Protein AF-A0AA38VN85-F1 (afdb_monomer_lite)

pLDDT: mean 80.97, std 15.1, range [47.5, 98.38]

Sequence (98 aa):
MTPGALLRPTRSLRPLLQSSSIPRRRWASSVGPSLTGEFYKTFTRPVAKCLLLAMFTYQLAYYAWVKLETDEIRHEKDAEIASLEEQVKALQSKAAKP

Secondary structure (DSSP, 8-state):
-----------------------------S----HHHHHIIIIIHHHHHHHHHHHHHHHHHHHHHHHHHHHHHHHHHHHHHHHHHHHHHHHHHHHT--

Structure (mmCIF, N/CA/C/O backbone):
data_AF-A0AA38VN85-F1
#
_entry.id   AF-A0AA38VN85-F1
#
loop_
_atom_site.group_PDB
_atom_site.id
_atom_site.type_symbol
_atom_site.label_atom_id
_atom_site.label_alt_id
_atom_site.label_comp_id
_atom_site.label_asym_id
_atom_site.label_entity_id
_atom_site.label_seq_id
_atom_site.pdbx_PDB_ins_code
_atom_site.Cartn_x
_atom_site.Cartn_y
_atom_site.Cartn_z
_atom_site.occupancy
_atom_site.B_iso_or_equiv
_atom_site.auth_seq_id
_atom_site.auth_comp_id
_atom_site.auth_asym_id
_atom_site.auth_atom_id
_atom_site.pdbx_PDB_model_num
ATOM 1 N N . MET A 1 1 ? 18.695 -58.649 -59.856 1.00 47.50 1 MET A N 1
ATOM 2 C CA . MET A 1 1 ? 18.328 -59.413 -58.644 1.00 47.50 1 MET A CA 1
ATOM 3 C C . MET A 1 1 ? 19.115 -58.866 -57.463 1.00 47.50 1 MET A C 1
ATOM 5 O O . MET A 1 1 ? 20.302 -59.135 -57.413 1.00 47.50 1 MET A O 1
ATOM 9 N N . THR A 1 2 ? 18.471 -58.066 -56.604 1.00 59.84 2 THR A N 1
ATOM 10 C CA . THR A 1 2 ? 18.457 -58.078 -55.117 1.00 59.84 2 THR A CA 1
ATOM 11 C C . THR A 1 2 ? 17.663 -56.845 -54.635 1.00 59.84 2 THR A C 1
ATOM 13 O O . THR A 1 2 ? 17.538 -55.883 -55.393 1.00 59.84 2 THR A O 1
ATOM 16 N N . PRO A 1 3 ? 16.981 -56.925 -53.477 1.00 58.03 3 PRO A N 1
ATOM 17 C CA . PRO A 1 3 ? 15.603 -56.452 -53.351 1.00 58.03 3 PRO A CA 1
ATOM 18 C C . PRO A 1 3 ? 15.431 -55.173 -52.516 1.00 58.03 3 PRO A C 1
ATOM 20 O O . PRO A 1 3 ? 16.372 -54.631 -51.946 1.00 58.03 3 PRO A O 1
ATOM 23 N N . GLY A 1 4 ? 14.182 -54.704 -52.488 1.00 58.84 4 GLY A N 1
ATOM 24 C CA . GLY A 1 4 ? 13.746 -53.424 -51.948 1.00 58.84 4 GLY A CA 1
ATOM 25 C C . GLY A 1 4 ? 14.031 -53.163 -50.469 1.00 58.84 4 GLY A C 1
ATOM 26 O O . GLY A 1 4 ? 13.994 -54.053 -49.623 1.00 58.84 4 GLY A O 1
ATOM 27 N N . ALA A 1 5 ? 14.195 -51.874 -50.176 1.00 61.50 5 ALA A N 1
ATOM 28 C CA . ALA A 1 5 ? 14.069 -51.306 -48.845 1.00 61.50 5 ALA A CA 1
ATOM 29 C C . ALA A 1 5 ? 12.802 -50.439 -48.807 1.00 61.50 5 ALA A C 1
ATOM 31 O O . ALA A 1 5 ? 12.691 -49.402 -49.459 1.00 61.50 5 ALA A O 1
ATOM 32 N N . LEU A 1 6 ? 11.823 -50.940 -48.066 1.00 64.06 6 LEU A N 1
ATO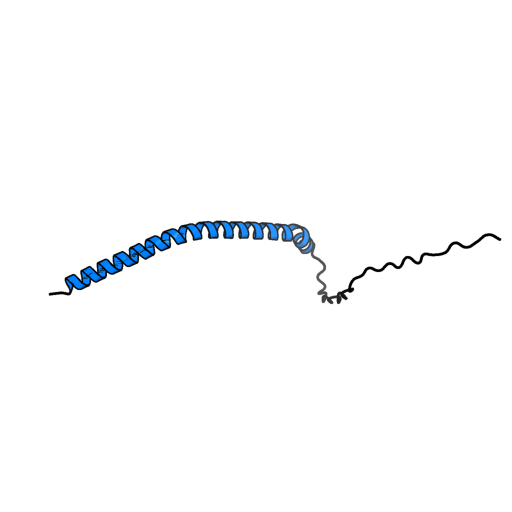M 33 C CA . LEU A 1 6 ? 10.549 -50.316 -47.756 1.00 64.06 6 LEU A CA 1
ATOM 34 C C . LEU A 1 6 ? 10.704 -49.303 -46.603 1.00 64.06 6 LEU A C 1
ATOM 36 O O . LEU A 1 6 ? 11.388 -49.578 -45.624 1.00 64.06 6 LEU A O 1
ATOM 40 N N . LEU A 1 7 ? 9.922 -48.218 -46.697 1.00 61.81 7 LEU A N 1
ATOM 41 C CA . LEU A 1 7 ? 9.315 -47.440 -45.601 1.00 61.81 7 LEU A CA 1
ATOM 42 C C . LEU A 1 7 ? 10.200 -46.478 -44.784 1.00 61.81 7 LEU A C 1
ATOM 44 O O . LEU A 1 7 ? 10.992 -46.885 -43.942 1.00 61.81 7 LEU A O 1
ATOM 48 N N . ARG A 1 8 ? 9.853 -45.182 -44.859 1.00 60.47 8 ARG A N 1
ATOM 49 C CA . ARG A 1 8 ? 9.161 -44.460 -43.763 1.00 60.47 8 ARG A CA 1
ATOM 50 C C . ARG A 1 8 ? 8.869 -43.001 -44.158 1.00 60.47 8 ARG A C 1
ATOM 52 O O . ARG A 1 8 ? 9.793 -42.194 -44.174 1.00 60.47 8 ARG A O 1
ATOM 59 N N . PRO A 1 9 ? 7.608 -42.601 -44.400 1.00 56.41 9 PRO A N 1
ATOM 60 C CA . PRO A 1 9 ? 7.248 -41.195 -44.309 1.00 56.41 9 PRO A CA 1
ATOM 61 C C . PRO A 1 9 ? 7.160 -40.826 -42.823 1.00 56.41 9 PRO A C 1
ATOM 63 O O . PRO A 1 9 ? 6.299 -41.311 -42.085 1.00 56.41 9 PRO A O 1
ATOM 66 N N . THR A 1 10 ? 8.074 -39.983 -42.359 1.00 61.88 10 THR A N 1
ATOM 67 C CA . THR A 1 10 ? 7.995 -39.339 -41.048 1.00 61.88 10 THR A CA 1
ATOM 68 C C . THR A 1 10 ? 6.846 -38.335 -41.067 1.00 61.88 10 THR A C 1
ATOM 70 O O . THR A 1 10 ? 6.981 -37.186 -41.472 1.00 61.88 10 THR A O 1
ATOM 73 N N . ARG A 1 11 ? 5.666 -38.788 -40.641 1.00 59.88 11 ARG A N 1
ATOM 74 C CA . ARG A 1 11 ? 4.508 -37.927 -40.399 1.00 59.88 11 ARG A CA 1
ATOM 75 C C . ARG A 1 11 ? 4.766 -37.123 -39.122 1.00 59.88 11 ARG A C 1
ATOM 77 O O . ARG A 1 11 ? 4.484 -37.594 -38.022 1.00 59.88 11 ARG A O 1
ATOM 84 N N . SER A 1 12 ? 5.327 -35.925 -39.261 1.00 67.12 12 SER A N 1
ATOM 85 C CA . SER A 1 12 ? 5.386 -34.948 -38.175 1.00 67.12 12 SER A CA 1
ATOM 86 C C . SER A 1 12 ? 3.975 -34.413 -37.917 1.00 67.12 12 SER A C 1
ATOM 88 O O . SER A 1 12 ? 3.426 -33.609 -38.663 1.00 67.12 12 SER A O 1
ATOM 90 N N . LEU A 1 13 ? 3.349 -34.896 -36.851 1.00 69.81 13 LEU A N 1
ATOM 91 C CA . LEU A 1 13 ? 2.164 -34.275 -36.274 1.00 69.81 13 LEU A CA 1
ATOM 92 C C . LEU A 1 13 ? 2.582 -33.639 -34.960 1.00 69.81 13 LEU A C 1
ATOM 94 O O . LEU A 1 13 ? 2.890 -34.385 -34.030 1.00 69.81 13 LEU A O 1
ATOM 98 N N . ARG A 1 14 ? 2.566 -32.299 -34.888 1.00 63.69 14 ARG A N 1
ATOM 99 C CA . ARG A 1 14 ? 2.239 -31.507 -33.684 1.00 63.69 14 ARG A CA 1
ATOM 100 C C . ARG A 1 14 ? 2.286 -29.990 -33.960 1.00 63.69 14 ARG A C 1
ATOM 102 O O . ARG A 1 14 ? 2.834 -29.591 -34.979 1.00 63.69 14 ARG A O 1
ATOM 109 N N . PRO A 1 15 ? 1.596 -29.174 -33.141 1.00 66.38 15 PRO A N 1
ATOM 110 C CA . PRO A 1 15 ? 0.335 -28.559 -33.555 1.00 66.38 15 PRO A CA 1
ATOM 111 C C . PRO A 1 15 ? 0.342 -27.045 -33.263 1.00 66.38 15 PRO A C 1
ATOM 113 O O . PRO A 1 15 ? 1.397 -26.474 -33.023 1.00 66.38 15 PRO A O 1
ATOM 116 N N . LEU A 1 16 ? -0.859 -26.462 -33.188 1.00 61.47 16 LEU A N 1
ATOM 117 C CA . LEU A 1 16 ? -1.264 -25.254 -32.452 1.00 61.47 16 LEU A CA 1
ATOM 118 C C . LEU A 1 16 ? -1.799 -24.156 -33.364 1.00 61.47 16 LEU A C 1
ATOM 120 O O . LEU A 1 16 ? -1.086 -23.560 -34.163 1.00 61.47 16 LEU A O 1
ATOM 124 N N . LEU A 1 17 ? -3.098 -23.922 -33.167 1.00 62.59 17 LEU A N 1
ATOM 125 C CA . LEU A 1 17 ? -3.836 -22.692 -33.414 1.00 62.59 17 LEU A CA 1
ATOM 126 C C . LEU A 1 17 ? -2.899 -21.486 -33.486 1.00 62.59 17 LEU A C 1
ATOM 128 O O . LEU A 1 17 ? -2.497 -20.917 -32.470 1.00 62.59 17 LEU A O 1
ATOM 132 N N . GLN A 1 18 ? -2.568 -21.104 -34.713 1.00 60.06 18 GLN A N 1
ATOM 133 C CA . GLN A 1 18 ? -1.899 -19.856 -35.001 1.00 60.06 18 GLN A CA 1
ATOM 134 C C . GLN A 1 18 ? -2.937 -18.762 -34.771 1.00 60.06 18 GLN A C 1
ATOM 136 O O . GLN A 1 18 ? -3.696 -18.399 -35.666 1.00 60.06 18 GLN A O 1
ATOM 141 N N . SER A 1 19 ? -3.037 -18.309 -33.519 1.00 62.53 19 SER A N 1
ATOM 142 C CA . SER A 1 19 ? -3.787 -17.110 -33.171 1.00 62.53 19 SER A CA 1
ATOM 143 C C . SER A 1 19 ? -3.240 -15.993 -34.045 1.00 62.53 19 SER A C 1
ATOM 145 O O . SER A 1 19 ? -2.089 -15.577 -33.896 1.00 62.53 19 SER A O 1
ATOM 147 N N . SER A 1 20 ? -4.034 -15.580 -35.030 1.00 63.97 20 SER A N 1
ATOM 148 C CA . SER A 1 20 ? -3.703 -14.472 -35.904 1.00 63.97 20 SER A CA 1
ATOM 149 C C . SER A 1 20 ? -3.575 -13.236 -35.025 1.00 63.97 20 SER A C 1
ATOM 151 O O . SER A 1 20 ? -4.575 -12.643 -34.614 1.00 63.97 20 SER A O 1
ATOM 153 N N . SER A 1 21 ? -2.346 -12.851 -34.697 1.00 66.25 21 SER A N 1
ATOM 154 C CA . SER A 1 21 ? -2.074 -11.567 -34.077 1.00 66.25 21 SER A CA 1
ATOM 155 C C . SER A 1 21 ? -2.471 -10.494 -35.083 1.00 66.25 21 SER A C 1
ATOM 157 O O . SER A 1 21 ? -1.707 -10.181 -35.996 1.00 66.25 21 SER A O 1
ATOM 159 N N . ILE A 1 22 ? -3.687 -9.964 -34.951 1.00 69.12 22 ILE A N 1
ATOM 160 C CA . ILE A 1 22 ? -4.137 -8.797 -35.706 1.00 69.12 22 ILE A CA 1
ATOM 161 C C . ILE A 1 22 ? -3.117 -7.689 -35.417 1.00 69.12 22 ILE A C 1
ATOM 163 O O . ILE A 1 22 ? -2.961 -7.306 -34.250 1.00 69.12 22 ILE A O 1
ATOM 167 N N . PRO A 1 23 ? -2.391 -7.169 -36.422 1.00 63.00 23 PRO A N 1
ATOM 168 C CA . PRO A 1 23 ? -1.453 -6.090 -36.184 1.00 63.00 23 PRO A CA 1
ATOM 169 C C . PRO A 1 23 ? -2.259 -4.855 -35.778 1.00 63.00 23 PRO A C 1
ATOM 171 O O . PRO A 1 23 ? -2.961 -4.245 -36.585 1.00 63.00 23 PRO A O 1
ATOM 174 N N . ARG A 1 24 ? -2.183 -4.489 -34.494 1.00 67.56 24 ARG A N 1
ATOM 175 C CA . ARG A 1 24 ? -2.706 -3.217 -33.988 1.00 67.56 24 ARG A CA 1
ATOM 176 C C . ARG A 1 24 ? -1.982 -2.095 -34.730 1.00 67.56 24 ARG A C 1
ATOM 178 O O . ARG A 1 24 ? -0.841 -1.773 -34.403 1.00 67.56 24 AR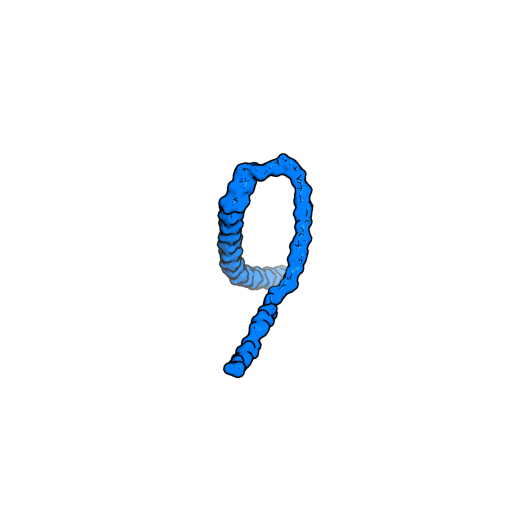G A O 1
ATOM 185 N N . ARG A 1 25 ? -2.650 -1.492 -35.717 1.00 60.84 25 ARG A N 1
ATOM 186 C CA . ARG A 1 25 ? -2.232 -0.226 -36.327 1.00 60.84 25 ARG A CA 1
ATOM 187 C C . ARG A 1 25 ? -2.138 0.813 -35.213 1.00 60.84 25 ARG A C 1
ATOM 189 O O . ARG A 1 25 ? -3.145 1.257 -34.668 1.00 60.84 25 ARG A O 1
ATOM 196 N N . ARG A 1 26 ? -0.910 1.144 -34.824 1.00 64.88 26 ARG A N 1
ATOM 197 C CA . ARG A 1 26 ? -0.619 2.218 -33.883 1.00 64.88 26 ARG A CA 1
ATOM 198 C C . ARG A 1 26 ? -0.461 3.471 -34.736 1.00 64.88 26 ARG A C 1
ATOM 200 O O . ARG A 1 26 ? 0.490 3.561 -35.503 1.00 64.88 26 ARG A O 1
ATOM 207 N N . TRP A 1 27 ? -1.439 4.369 -34.673 1.00 61.12 27 TRP A N 1
ATOM 208 C CA . TRP A 1 27 ? -1.360 5.680 -35.311 1.00 61.12 27 TRP A CA 1
ATOM 209 C C . TRP A 1 27 ? -0.085 6.368 -34.820 1.00 61.12 27 TRP A C 1
ATOM 211 O O . TRP A 1 27 ? 0.058 6.635 -33.627 1.00 61.12 27 TRP A O 1
ATOM 221 N N . ALA A 1 28 ? 0.879 6.545 -35.719 1.00 59.09 28 ALA A N 1
ATOM 222 C CA . ALA A 1 28 ? 2.141 7.191 -35.415 1.00 59.09 28 ALA A CA 1
ATOM 223 C C . ALA A 1 28 ? 1.924 8.705 -35.477 1.00 59.09 28 ALA A C 1
ATOM 225 O O . ALA A 1 28 ? 1.946 9.296 -36.553 1.00 59.09 28 ALA A O 1
ATOM 226 N N . SER A 1 29 ? 1.705 9.341 -34.327 1.00 63.06 29 SER A N 1
ATOM 227 C CA . SER A 1 29 ? 2.139 10.726 -34.177 1.00 63.06 29 SER A CA 1
ATOM 228 C C . SER A 1 29 ? 3.666 10.712 -34.264 1.00 63.06 29 SER A C 1
ATOM 230 O O . SER A 1 29 ? 4.322 9.899 -33.614 1.00 63.06 29 SER A O 1
ATOM 232 N N . SER A 1 30 ? 4.235 11.549 -35.124 1.00 59.41 30 SER A N 1
ATOM 233 C CA . SER A 1 30 ? 5.645 11.565 -35.538 1.00 59.41 30 SER A CA 1
ATOM 234 C C . SER A 1 30 ? 6.634 12.015 -34.450 1.00 59.41 30 SER A C 1
ATOM 236 O O . SER A 1 30 ? 7.644 12.650 -34.742 1.00 59.41 30 SER A O 1
ATOM 238 N N . VAL A 1 31 ? 6.369 11.695 -33.185 1.00 63.28 31 VAL A N 1
ATOM 239 C CA . VAL A 1 31 ? 7.327 11.853 -32.096 1.00 63.28 31 VAL A CA 1
ATOM 240 C C . VAL A 1 31 ? 8.141 10.564 -32.052 1.00 63.28 31 VAL A C 1
ATOM 242 O O . VAL A 1 31 ? 7.684 9.542 -31.539 1.00 63.28 31 VAL A O 1
ATOM 245 N N . GLY A 1 32 ? 9.326 10.592 -32.666 1.00 71.81 32 GLY A N 1
ATOM 246 C CA . GLY A 1 32 ? 10.286 9.492 -32.573 1.00 71.81 32 GLY A CA 1
ATOM 247 C C . GLY A 1 32 ? 10.563 9.120 -31.108 1.00 71.81 32 GLY A C 1
ATOM 248 O O . GLY A 1 32 ? 10.345 9.945 -30.215 1.00 71.81 32 GLY A O 1
ATOM 249 N N . PRO A 1 33 ? 11.004 7.882 -30.823 1.00 68.12 33 PRO A N 1
ATOM 250 C CA . PRO A 1 33 ? 11.289 7.459 -29.457 1.00 68.12 33 PRO A CA 1
ATOM 251 C C . PRO A 1 33 ? 12.278 8.435 -28.811 1.00 68.12 33 PRO A C 1
ATOM 253 O O . PRO A 1 33 ? 13.412 8.576 -29.262 1.00 68.12 33 PRO A O 1
ATOM 256 N N . SER A 1 34 ? 11.841 9.145 -27.767 1.00 80.00 34 SER A N 1
ATOM 257 C CA . SER A 1 34 ? 12.746 9.989 -26.994 1.00 80.00 34 SER A CA 1
ATOM 258 C C . SER A 1 34 ? 13.719 9.094 -26.227 1.00 80.00 34 SER A C 1
ATOM 260 O O . SER A 1 34 ? 13.312 8.086 -25.642 1.00 80.00 34 SER A O 1
ATOM 262 N N . LEU A 1 35 ? 15.002 9.468 -26.193 1.00 76.69 35 LEU A N 1
ATOM 263 C CA . LEU A 1 35 ? 16.041 8.745 -25.445 1.00 76.69 35 LEU A CA 1
ATOM 264 C C . LEU A 1 35 ? 15.634 8.518 -23.976 1.00 76.69 35 LEU A C 1
ATOM 266 O O . LEU A 1 35 ? 15.840 7.445 -23.411 1.00 76.69 35 LEU A O 1
ATOM 270 N N . THR A 1 36 ? 14.970 9.509 -23.377 1.00 82.75 36 THR A N 1
ATOM 271 C CA . THR A 1 36 ? 14.416 9.437 -22.019 1.00 82.75 36 THR A CA 1
ATOM 272 C C . THR A 1 36 ? 13.256 8.444 -21.899 1.00 82.75 36 THR A C 1
ATOM 274 O O . THR A 1 36 ? 13.142 7.744 -20.893 1.00 82.75 36 THR A O 1
ATOM 277 N N . GLY A 1 37 ? 12.409 8.334 -22.925 1.00 84.62 37 GLY A N 1
ATOM 278 C CA . GLY A 1 37 ? 11.298 7.386 -22.969 1.00 84.62 37 GLY A CA 1
ATOM 279 C C . GLY A 1 37 ? 11.751 5.932 -23.119 1.00 84.62 37 GLY A C 1
ATOM 280 O O . GLY A 1 37 ? 11.141 5.045 -22.522 1.00 84.62 37 GLY A O 1
ATOM 281 N N . GLU A 1 38 ? 12.816 5.680 -23.882 1.00 85.44 38 GLU A N 1
ATOM 282 C CA . GLU A 1 38 ? 13.476 4.368 -23.983 1.00 85.44 38 GLU A CA 1
ATOM 283 C C . GLU A 1 38 ? 14.119 3.974 -22.645 1.00 85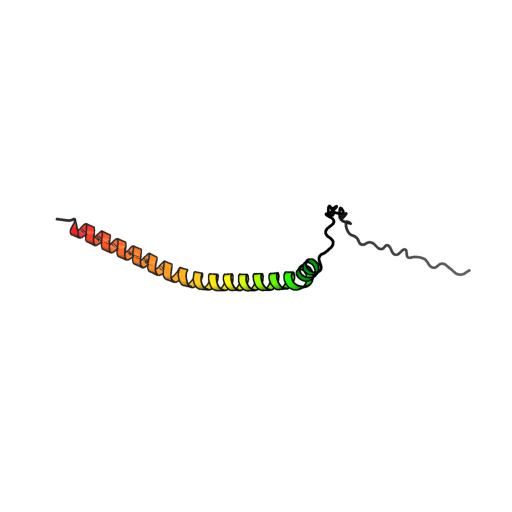.44 38 GLU A C 1
ATOM 285 O O . GLU A 1 38 ? 13.815 2.912 -22.102 1.00 85.44 38 GLU A O 1
ATOM 290 N N . PHE A 1 39 ? 14.919 4.865 -22.046 1.00 86.88 39 PHE A N 1
ATOM 291 C CA . PHE A 1 39 ? 15.580 4.611 -20.761 1.00 86.88 39 PHE A CA 1
ATOM 292 C C . PHE A 1 39 ? 14.581 4.308 -19.633 1.00 86.88 39 PHE A C 1
ATOM 294 O O . PHE A 1 39 ? 14.750 3.336 -18.890 1.00 86.88 39 PHE A O 1
ATOM 301 N N . TYR A 1 40 ? 13.493 5.083 -19.542 1.00 90.19 40 TYR A N 1
ATOM 302 C CA . TYR A 1 40 ? 12.439 4.850 -18.554 1.00 90.19 40 TYR A CA 1
ATOM 303 C C . TYR A 1 40 ? 11.792 3.471 -18.716 1.00 90.19 40 TYR A C 1
ATOM 305 O O . TYR A 1 40 ? 11.529 2.789 -17.726 1.00 90.19 40 TYR A O 1
ATOM 313 N N . LYS A 1 41 ? 11.533 3.033 -19.954 1.00 87.06 41 LYS A N 1
ATOM 314 C CA . LYS A 1 41 ? 10.925 1.720 -20.213 1.00 87.06 41 LYS A CA 1
ATOM 315 C C . LYS A 1 41 ? 11.854 0.576 -19.823 1.00 87.06 41 LYS A C 1
ATOM 317 O O . LYS A 1 41 ? 11.363 -0.408 -19.272 1.00 87.06 41 LYS A O 1
ATOM 322 N N . THR A 1 42 ? 13.146 0.714 -20.100 1.00 89.56 42 THR A N 1
ATOM 323 C CA . THR A 1 42 ? 14.125 -0.364 -19.928 1.00 89.56 42 THR A CA 1
ATOM 324 C C . THR A 1 42 ? 14.600 -0.492 -18.484 1.00 89.56 42 THR A C 1
ATOM 326 O O . THR A 1 42 ? 14.626 -1.600 -17.957 1.00 89.56 42 THR A O 1
ATOM 329 N N . PHE A 1 43 ? 14.922 0.617 -17.815 1.00 88.62 43 PHE A N 1
ATOM 330 C CA . PHE A 1 43 ? 15.580 0.575 -16.503 1.00 88.62 43 PHE A CA 1
ATOM 331 C C . PHE A 1 43 ? 14.670 1.033 -15.369 1.00 88.62 43 PHE A C 1
ATOM 333 O O . PHE A 1 43 ? 14.555 0.365 -14.343 1.00 88.62 43 PHE A O 1
ATOM 340 N N . THR A 1 44 ? 13.971 2.152 -15.547 1.00 93.19 44 THR A N 1
ATOM 341 C CA . THR A 1 44 ? 13.205 2.754 -14.449 1.00 93.19 44 THR A CA 1
ATOM 342 C C . THR A 1 44 ? 11.897 2.016 -14.183 1.00 93.19 44 THR A C 1
ATOM 344 O O . THR A 1 44 ? 11.528 1.800 -13.033 1.00 93.19 44 THR A O 1
ATOM 347 N N . ARG A 1 45 ? 11.182 1.595 -15.230 1.00 91.06 45 ARG A N 1
ATOM 348 C CA . ARG A 1 45 ? 9.863 0.967 -15.106 1.00 91.06 45 ARG A CA 1
ATOM 349 C C . ARG A 1 45 ? 9.905 -0.384 -14.377 1.00 91.06 45 ARG A C 1
ATOM 351 O O . ARG A 1 45 ? 9.024 -0.593 -13.543 1.00 91.06 45 ARG A O 1
ATOM 358 N N . PRO A 1 46 ? 10.861 -1.299 -14.631 1.00 94.88 46 PRO A N 1
ATOM 359 C CA . PRO A 1 46 ? 10.985 -2.526 -13.842 1.00 94.88 46 PRO A CA 1
ATOM 360 C C . PRO A 1 46 ? 11.330 -2.248 -12.376 1.00 94.88 46 PRO A C 1
ATOM 362 O O . PRO A 1 46 ? 10.671 -2.784 -11.491 1.00 94.88 46 PRO A O 1
ATOM 365 N N . VAL A 1 47 ? 12.286 -1.351 -12.113 1.00 95.94 47 VAL A N 1
ATOM 366 C CA . VAL A 1 47 ? 12.695 -0.989 -10.745 1.00 95.94 47 VAL A CA 1
ATOM 367 C C . VAL A 1 47 ? 11.535 -0.371 -9.969 1.00 95.94 47 VAL A C 1
ATOM 369 O O . VAL A 1 47 ? 11.247 -0.797 -8.854 1.00 95.94 47 VAL A O 1
ATOM 372 N N . ALA A 1 48 ? 10.815 0.574 -10.575 1.00 96.12 48 ALA A N 1
ATOM 373 C CA . ALA A 1 48 ? 9.653 1.201 -9.958 1.00 96.12 48 ALA A CA 1
ATOM 374 C C . ALA A 1 48 ? 8.561 0.174 -9.630 1.00 96.12 48 ALA A C 1
ATOM 376 O O . ALA A 1 48 ? 7.978 0.230 -8.553 1.00 96.12 48 ALA A O 1
ATOM 377 N N . LYS A 1 49 ? 8.309 -0.799 -10.518 1.00 95.81 49 LYS A N 1
ATOM 378 C CA . LYS A 1 49 ? 7.360 -1.887 -10.240 1.00 95.81 49 LYS A CA 1
ATOM 379 C C . LYS A 1 49 ? 7.783 -2.714 -9.030 1.00 95.81 49 LYS A C 1
ATOM 381 O O . LYS A 1 49 ? 6.944 -2.977 -8.178 1.00 95.81 49 LYS A O 1
ATOM 386 N N . CYS A 1 50 ? 9.054 -3.106 -8.953 1.00 97.62 50 CYS A N 1
ATOM 387 C CA . CYS A 1 50 ? 9.561 -3.890 -7.830 1.00 97.62 50 CYS A CA 1
ATOM 388 C C . CYS A 1 50 ? 9.496 -3.101 -6.521 1.00 97.62 50 CYS A C 1
ATOM 390 O O . CYS A 1 50 ? 9.018 -3.634 -5.529 1.00 97.62 50 CYS A O 1
ATOM 392 N N . LEU A 1 51 ? 9.913 -1.832 -6.527 1.00 97.62 51 LEU A N 1
ATOM 393 C CA . LEU A 1 51 ? 9.881 -0.975 -5.342 1.00 97.62 51 LEU A CA 1
ATOM 394 C C . LEU A 1 51 ? 8.448 -0.773 -4.845 1.00 97.62 51 LEU A C 1
ATOM 396 O O . LEU A 1 51 ? 8.180 -0.972 -3.665 1.00 97.62 51 LEU A O 1
ATOM 400 N N . LEU A 1 52 ? 7.515 -0.429 -5.738 1.00 97.94 52 LEU A N 1
ATOM 401 C CA . LEU A 1 52 ? 6.114 -0.222 -5.370 1.00 97.94 52 LEU A CA 1
ATOM 402 C C . LEU A 1 52 ? 5.457 -1.509 -4.877 1.00 97.94 52 LEU A C 1
ATOM 404 O O . LEU A 1 52 ? 4.734 -1.473 -3.886 1.00 97.94 52 LEU A O 1
ATOM 408 N N . LEU A 1 53 ? 5.722 -2.642 -5.534 1.00 98.00 53 LEU A N 1
ATOM 409 C CA . LEU A 1 53 ? 5.193 -3.929 -5.098 1.00 98.00 53 LEU A CA 1
ATOM 410 C C . LEU A 1 53 ? 5.773 -4.327 -3.738 1.00 98.00 53 LEU A C 1
ATOM 412 O O . LEU A 1 53 ? 5.010 -4.712 -2.863 1.00 98.00 53 LEU A O 1
ATOM 416 N N . ALA A 1 54 ? 7.084 -4.175 -3.537 1.00 97.75 54 ALA A N 1
ATOM 417 C CA . ALA A 1 54 ? 7.743 -4.464 -2.266 1.00 97.75 54 ALA A CA 1
ATOM 418 C C . ALA A 1 54 ? 7.175 -3.598 -1.133 1.00 97.75 54 ALA A C 1
ATOM 420 O O . ALA A 1 54 ? 6.763 -4.122 -0.097 1.00 97.75 54 ALA A O 1
ATOM 421 N N . MET A 1 55 ? 7.073 -2.285 -1.363 1.00 98.19 55 MET A N 1
ATOM 422 C CA . MET A 1 55 ? 6.461 -1.347 -0.424 1.00 98.19 55 MET A CA 1
ATOM 423 C C . MET A 1 55 ? 5.028 -1.779 -0.104 1.00 98.19 55 MET A C 1
ATOM 425 O O . MET A 1 55 ? 4.685 -1.929 1.061 1.00 98.19 55 MET A O 1
ATOM 429 N N . PHE A 1 56 ? 4.209 -2.054 -1.121 1.00 98.06 56 PHE A N 1
ATOM 430 C CA . PHE A 1 56 ? 2.825 -2.488 -0.944 1.00 98.06 56 PHE A CA 1
ATOM 431 C C . PHE A 1 56 ? 2.715 -3.790 -0.143 1.00 98.06 56 PHE A C 1
ATOM 433 O O . PHE A 1 56 ? 1.913 -3.864 0.785 1.00 98.06 56 PHE A O 1
ATOM 440 N N . THR A 1 57 ? 3.546 -4.795 -0.438 1.00 98.38 57 THR A N 1
ATOM 441 C CA . THR A 1 57 ? 3.554 -6.053 0.321 1.00 98.38 57 THR A CA 1
ATOM 442 C C . THR A 1 57 ? 3.941 -5.841 1.781 1.00 98.38 57 THR A C 1
ATOM 444 O O . THR A 1 57 ? 3.309 -6.422 2.659 1.00 98.38 57 THR A O 1
ATOM 447 N N . TYR A 1 58 ? 4.914 -4.965 2.054 1.00 97.31 58 TYR A N 1
ATOM 448 C CA . TYR A 1 58 ? 5.287 -4.604 3.420 1.00 97.31 58 TYR A CA 1
ATOM 449 C C . TYR A 1 58 ? 4.140 -3.896 4.147 1.00 97.31 58 TYR A C 1
ATOM 451 O O . TYR A 1 58 ? 3.809 -4.269 5.269 1.00 97.31 58 TYR A O 1
ATOM 459 N N . GLN A 1 59 ? 3.487 -2.928 3.493 1.00 97.81 59 GLN A N 1
ATOM 460 C CA . GLN A 1 59 ? 2.348 -2.219 4.079 1.00 97.81 59 GLN A CA 1
ATOM 461 C C . GLN A 1 59 ? 1.200 -3.174 4.413 1.00 97.81 59 GLN A C 1
ATOM 463 O O . GLN A 1 59 ? 0.634 -3.076 5.495 1.00 97.81 59 GLN A O 1
ATOM 468 N N . LEU A 1 60 ? 0.871 -4.120 3.524 1.00 98.06 60 LEU A N 1
ATOM 469 C CA . LEU A 1 60 ? -0.178 -5.107 3.790 1.00 98.06 60 LEU A CA 1
ATOM 470 C C . LEU A 1 60 ? 0.172 -6.029 4.957 1.00 98.06 60 LEU A C 1
ATOM 472 O O . LEU A 1 60 ? -0.692 -6.296 5.787 1.00 98.06 60 LEU A O 1
ATOM 476 N N . ALA A 1 61 ? 1.417 -6.500 5.035 1.00 97.38 61 ALA A N 1
ATOM 477 C CA . ALA A 1 61 ? 1.860 -7.352 6.133 1.00 97.38 61 ALA A CA 1
ATOM 478 C C . ALA A 1 61 ? 1.814 -6.606 7.475 1.00 97.38 61 ALA A C 1
ATOM 480 O O . ALA A 1 61 ? 1.274 -7.125 8.449 1.00 97.38 61 ALA A O 1
ATOM 481 N N . TYR A 1 62 ? 2.318 -5.369 7.508 1.00 96.50 62 TYR A N 1
ATOM 482 C CA . TYR A 1 62 ? 2.283 -4.530 8.703 1.00 96.50 62 TYR A CA 1
ATOM 483 C C . TYR A 1 62 ? 0.848 -4.182 9.114 1.00 96.50 62 TYR A C 1
ATOM 485 O O . TYR A 1 62 ? 0.488 -4.304 10.280 1.00 96.50 62 TYR A O 1
ATOM 493 N N . TYR A 1 63 ? -0.001 -3.813 8.153 1.00 97.06 63 TYR A N 1
ATOM 494 C CA . TYR A 1 63 ? -1.411 -3.550 8.416 1.00 97.06 63 TYR A CA 1
ATOM 495 C C . TYR A 1 63 ? -2.119 -4.786 8.974 1.00 97.06 63 TYR A C 1
ATOM 497 O O . TYR A 1 63 ? -2.831 -4.677 9.966 1.00 97.06 63 TYR A O 1
ATOM 505 N N . ALA A 1 64 ? -1.904 -5.959 8.373 1.00 96.12 64 ALA A N 1
ATOM 506 C CA . ALA A 1 64 ? -2.491 -7.206 8.851 1.00 96.12 64 ALA A CA 1
ATOM 507 C C . ALA A 1 64 ? -2.061 -7.517 10.291 1.00 96.12 64 ALA A C 1
ATOM 509 O O . ALA A 1 64 ? -2.905 -7.895 11.100 1.00 96.12 64 ALA A O 1
ATOM 510 N N . TRP A 1 65 ? -0.784 -7.297 10.617 1.00 95.69 65 TRP A N 1
ATOM 511 C CA . TRP A 1 65 ? -0.269 -7.449 11.976 1.00 95.69 65 TRP 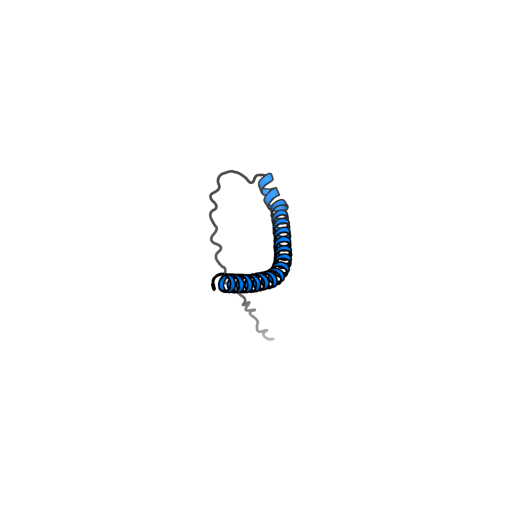A CA 1
ATOM 512 C C . TRP A 1 65 ? -1.001 -6.538 12.969 1.00 95.69 65 TRP A C 1
ATOM 514 O O . TRP A 1 65 ? -1.612 -7.018 13.919 1.00 95.69 65 TRP A O 1
ATOM 524 N N . VAL A 1 66 ? -1.017 -5.228 12.707 1.00 95.38 66 VAL A N 1
ATOM 525 C CA . VAL A 1 66 ? -1.653 -4.240 13.598 1.00 95.38 66 VAL A CA 1
ATOM 526 C C . VAL A 1 66 ? -3.160 -4.479 13.725 1.00 95.38 66 VAL A C 1
ATOM 528 O O . VAL A 1 66 ? -3.749 -4.278 14.788 1.00 95.38 66 VAL A O 1
ATOM 531 N N . LYS A 1 67 ? -3.811 -4.921 12.645 1.00 92.44 67 LYS A N 1
ATOM 532 C CA . LYS A 1 67 ? -5.249 -5.191 12.640 1.00 92.44 67 LYS A CA 1
ATOM 533 C C . LYS A 1 67 ? -5.594 -6.368 13.553 1.00 92.44 67 LYS A C 1
ATOM 535 O O . LYS A 1 67 ? -6.563 -6.262 14.296 1.00 92.44 67 LYS A O 1
ATOM 540 N N . LEU A 1 68 ? -4.794 -7.437 13.544 1.00 92.00 68 LEU A N 1
ATOM 541 C CA . LEU A 1 68 ? -4.985 -8.577 14.448 1.00 92.00 68 LEU A CA 1
ATOM 542 C C . LEU A 1 68 ? -4.858 -8.166 15.921 1.00 92.00 68 LEU A C 1
ATOM 544 O O . LEU A 1 68 ? -5.713 -8.534 16.718 1.00 92.00 68 LEU A O 1
ATOM 548 N N . GLU A 1 69 ? -3.858 -7.350 16.266 1.00 88.31 69 GLU A N 1
ATOM 549 C CA . GLU A 1 69 ? -3.709 -6.820 17.633 1.00 88.31 69 GLU A CA 1
ATOM 550 C C . GLU A 1 69 ? -4.906 -5.947 18.038 1.00 88.31 69 GLU A C 1
ATOM 552 O O . GLU A 1 69 ? -5.412 -6.022 19.157 1.00 88.31 69 GLU A O 1
ATOM 557 N N . THR A 1 70 ? -5.398 -5.129 17.108 1.00 91.19 70 THR A N 1
ATOM 558 C CA . THR A 1 70 ? -6.534 -4.240 17.372 1.00 91.19 70 THR A CA 1
ATOM 559 C C . THR A 1 70 ? -7.836 -5.015 17.562 1.00 91.19 70 THR A C 1
ATOM 561 O O . THR A 1 70 ? -8.663 -4.603 18.371 1.00 91.19 70 THR A O 1
ATOM 564 N N . ASP A 1 71 ? -8.042 -6.115 16.835 1.00 88.31 71 ASP A N 1
ATOM 565 C CA . ASP A 1 71 ? -9.265 -6.916 16.933 1.00 88.31 71 ASP A CA 1
ATOM 566 C C . ASP A 1 71 ? -9.445 -7.516 18.339 1.00 88.31 71 ASP A C 1
ATOM 568 O O . ASP A 1 71 ? -10.555 -7.491 18.873 1.00 88.31 71 ASP A O 1
ATOM 572 N N . GLU A 1 72 ? -8.365 -8.000 18.960 1.00 83.38 72 GLU A N 1
ATOM 573 C CA . GLU A 1 72 ? -8.398 -8.544 20.325 1.00 83.38 72 GLU A CA 1
ATOM 574 C C . GLU A 1 72 ? -8.729 -7.454 21.352 1.00 83.38 72 GLU A C 1
ATOM 576 O O . GLU A 1 72 ? -9.670 -7.594 22.137 1.00 83.38 72 GLU A O 1
ATOM 581 N N . ILE A 1 73 ? -8.028 -6.318 21.277 1.00 85.81 73 ILE A N 1
ATOM 582 C CA . ILE A 1 73 ? -8.260 -5.172 22.167 1.00 85.81 73 ILE A CA 1
ATOM 583 C C . ILE A 1 73 ? -9.691 -4.654 22.013 1.00 85.81 73 ILE A C 1
ATOM 585 O O . ILE A 1 73 ? -10.356 -4.327 22.996 1.00 85.81 73 ILE A O 1
ATOM 589 N N . ARG A 1 74 ? -10.187 -4.577 20.777 1.00 87.38 74 ARG A N 1
ATOM 590 C CA . ARG A 1 74 ? -11.528 -4.075 20.492 1.00 87.38 74 ARG A CA 1
ATOM 591 C C . ARG A 1 74 ? -12.598 -4.954 21.126 1.00 87.38 74 ARG A C 1
ATOM 593 O O . ARG A 1 74 ? -13.512 -4.416 21.737 1.00 87.38 74 ARG A O 1
ATOM 600 N N . HIS A 1 75 ? -12.459 -6.274 21.036 1.00 89.31 75 HIS A N 1
ATOM 601 C CA . HIS A 1 75 ? -13.404 -7.197 21.658 1.00 89.31 75 HIS A CA 1
ATOM 602 C C . HIS A 1 75 ? -13.465 -7.018 23.184 1.00 89.31 75 HIS A C 1
ATOM 604 O O . HIS A 1 75 ? -14.551 -6.982 23.761 1.00 89.31 75 HIS A O 1
ATOM 610 N N . GLU A 1 76 ? -12.314 -6.859 23.842 1.00 89.62 76 GLU A N 1
ATOM 611 C CA . GLU A 1 76 ? -12.261 -6.614 25.286 1.00 89.62 76 GLU A CA 1
ATOM 612 C C . GLU A 1 76 ? -12.898 -5.268 25.662 1.00 89.62 76 GLU A C 1
ATOM 614 O O . GLU A 1 76 ? -13.723 -5.202 26.574 1.00 89.62 76 GLU A O 1
ATOM 619 N N . LYS A 1 77 ? -12.556 -4.192 24.940 1.00 91.38 77 LYS A N 1
ATOM 620 C CA . LYS A 1 77 ? -13.127 -2.862 25.192 1.00 91.38 77 LYS A CA 1
ATOM 621 C C . LYS A 1 77 ? -14.635 -2.829 24.941 1.00 91.38 77 LYS A C 1
ATOM 623 O O . LYS A 1 77 ? -15.354 -2.231 25.735 1.00 91.38 77 LYS A O 1
ATOM 628 N N . ASP A 1 78 ? -15.124 -3.483 23.890 1.00 92.50 78 ASP A N 1
ATOM 629 C CA . ASP A 1 78 ? -16.556 -3.549 23.582 1.00 92.50 78 ASP A CA 1
ATOM 630 C C . ASP A 1 78 ? -17.328 -4.290 24.697 1.00 92.50 78 ASP A C 1
ATOM 632 O O . ASP A 1 78 ? -18.409 -3.854 25.100 1.00 92.50 78 ASP A O 1
ATOM 636 N N . ALA A 1 79 ? -16.752 -5.356 25.268 1.00 91.81 79 ALA A N 1
ATOM 637 C CA . ALA A 1 79 ? -17.331 -6.060 26.415 1.00 91.81 79 ALA A CA 1
ATOM 638 C C . ALA A 1 79 ? -17.335 -5.203 27.696 1.00 91.81 79 ALA A C 1
ATOM 640 O O . ALA A 1 79 ? -18.316 -5.196 28.444 1.00 91.81 79 ALA A O 1
ATOM 641 N N . GLU A 1 80 ? -16.258 -4.454 27.941 1.00 92.62 80 GLU A N 1
ATOM 642 C CA . GLU A 1 80 ? -16.164 -3.524 29.070 1.00 92.62 80 GLU A CA 1
ATOM 643 C C . GLU A 1 80 ? -17.209 -2.403 28.959 1.00 92.62 80 GLU A C 1
ATOM 645 O O . GLU A 1 80 ? -17.910 -2.115 29.931 1.00 92.62 80 GLU A O 1
ATOM 650 N N . ILE A 1 81 ? -17.380 -1.825 27.766 1.00 93.62 81 ILE A N 1
ATOM 651 C CA . ILE A 1 81 ? -18.401 -0.805 27.494 1.00 93.62 81 ILE A CA 1
ATOM 652 C C . ILE A 1 81 ? -19.799 -1.359 27.776 1.00 93.62 81 ILE A C 1
ATOM 654 O O . ILE A 1 81 ? -20.565 -0.716 28.491 1.00 93.62 81 ILE A O 1
ATOM 658 N N . ALA A 1 82 ? -20.121 -2.561 27.292 1.00 93.38 82 ALA A N 1
ATOM 659 C CA . ALA A 1 82 ? -21.425 -3.178 27.535 1.00 93.38 82 ALA A CA 1
ATOM 660 C C . ALA A 1 82 ? -21.714 -3.359 29.039 1.00 93.38 82 ALA A C 1
ATOM 662 O O . ALA A 1 82 ? -22.799 -3.015 29.513 1.00 93.38 82 ALA A O 1
ATOM 663 N N . SER A 1 83 ? -20.724 -3.821 29.809 1.00 93.19 83 SER A N 1
ATOM 664 C CA . SER A 1 83 ? -20.836 -3.956 31.268 1.00 93.19 83 SER A CA 1
ATOM 665 C C . SER A 1 83 ? -21.058 -2.607 31.960 1.00 93.19 83 SER A C 1
ATOM 667 O O . SER A 1 83 ? -21.916 -2.476 32.837 1.00 93.19 83 SER A O 1
ATOM 669 N N . LEU A 1 84 ? -20.313 -1.576 31.556 1.00 95.06 84 LEU A N 1
ATOM 670 C CA . LEU A 1 84 ? -20.465 -0.231 32.108 1.00 95.06 84 LEU A CA 1
ATOM 671 C C . LEU A 1 84 ? -21.839 0.364 31.778 1.00 95.06 84 LEU A C 1
ATOM 673 O O . LEU A 1 84 ? -22.466 0.973 32.645 1.00 95.06 84 LEU A O 1
ATOM 677 N N . GLU A 1 85 ? -22.347 0.153 30.565 1.00 93.19 85 GLU A N 1
ATOM 678 C CA . GLU A 1 85 ? -23.688 0.588 30.174 1.00 93.19 85 GLU A CA 1
ATOM 679 C C . GLU A 1 85 ? -24.788 -0.081 31.010 1.00 93.19 85 GLU A C 1
ATOM 681 O O . GLU A 1 85 ? -25.757 0.580 31.397 1.00 93.19 85 GLU A O 1
ATOM 686 N N . GLU A 1 86 ? -24.651 -1.370 31.330 1.00 93.12 86 GLU A N 1
ATOM 687 C CA . GLU A 1 86 ? -25.577 -2.071 32.226 1.00 93.12 86 GLU A CA 1
ATOM 688 C C . GLU A 1 86 ? -25.532 -1.512 33.649 1.00 93.12 86 GLU A C 1
ATOM 690 O O . GLU A 1 86 ? -26.582 -1.243 34.242 1.00 93.12 86 GLU A O 1
ATOM 695 N N . GLN A 1 87 ? -24.333 -1.268 34.184 1.00 93.31 87 GLN A N 1
ATOM 696 C CA . GLN A 1 87 ? -24.165 -0.676 35.512 1.00 93.31 87 GLN A CA 1
ATOM 697 C C . GLN A 1 87 ? -24.781 0.724 35.589 1.00 93.31 87 GLN A C 1
ATOM 699 O O . GLN A 1 87 ? -25.500 1.032 36.542 1.00 93.31 87 GLN A O 1
ATOM 704 N N . VAL A 1 88 ? -24.563 1.561 34.571 1.00 94.06 88 VAL A N 1
ATOM 705 C CA . VAL A 1 88 ? -25.163 2.899 34.493 1.00 94.06 88 VAL A CA 1
ATOM 706 C C . VAL A 1 88 ? -26.688 2.808 34.450 1.00 94.06 88 VAL A C 1
ATOM 708 O O . VAL A 1 88 ? -27.351 3.503 35.222 1.00 94.06 88 VAL A O 1
ATOM 711 N N . LYS A 1 89 ? -27.265 1.926 33.623 1.00 91.81 89 LYS A N 1
ATOM 712 C CA . LYS A 1 89 ? -28.724 1.710 33.569 1.00 91.81 89 LYS A CA 1
ATOM 713 C C . LYS A 1 89 ? -29.279 1.240 34.915 1.00 91.81 89 LYS A C 1
ATOM 715 O O . LYS A 1 89 ? -30.305 1.751 35.368 1.00 91.81 89 LYS A O 1
ATOM 720 N N . ALA A 1 90 ? -28.598 0.311 35.584 1.00 90.62 90 ALA A N 1
ATOM 721 C CA . ALA A 1 90 ? -29.001 -0.175 36.899 1.00 90.62 90 ALA A CA 1
ATOM 722 C C . ALA A 1 90 ? -28.995 0.956 37.941 1.00 90.62 90 ALA A C 1
ATOM 724 O O . ALA A 1 90 ? -29.981 1.136 38.658 1.00 90.62 90 ALA A O 1
ATOM 725 N N . LEU A 1 91 ? -27.938 1.773 37.980 1.00 91.12 91 LEU A N 1
ATOM 726 C CA . LEU A 1 91 ? -27.843 2.921 38.885 1.00 91.12 91 LEU A CA 1
ATOM 727 C C . LEU A 1 91 ? -28.893 3.995 38.583 1.00 91.12 91 LEU A C 1
ATOM 729 O O . LEU A 1 91 ? -29.523 4.492 39.514 1.00 91.12 91 LEU A O 1
ATOM 733 N N . GLN A 1 92 ? -29.137 4.313 37.311 1.00 91.19 92 GLN A N 1
ATOM 734 C CA . GLN A 1 92 ? -30.190 5.251 36.913 1.00 91.19 92 GLN A CA 1
ATOM 735 C C . GLN A 1 92 ? -31.576 4.749 37.327 1.00 91.19 92 GLN A C 1
ATOM 737 O O . GLN A 1 92 ? -32.354 5.511 37.892 1.00 91.19 92 GLN A O 1
ATOM 742 N N . SER A 1 93 ? -31.872 3.461 37.129 1.00 85.12 93 SER A N 1
ATOM 743 C CA . SER A 1 93 ? -33.146 2.871 37.559 1.00 85.12 93 SER A CA 1
ATOM 744 C C . SER A 1 93 ? -33.317 2.884 39.085 1.00 85.12 93 SER A C 1
ATOM 746 O O . SER A 1 93 ? -34.413 3.133 39.585 1.00 85.12 93 SER A O 1
ATOM 748 N N . LYS A 1 94 ? -32.225 2.678 39.834 1.00 81.88 94 LYS A N 1
ATOM 749 C CA . LYS A 1 94 ? -32.206 2.731 41.299 1.00 81.88 94 LYS A CA 1
ATOM 750 C C . LYS A 1 94 ? -32.359 4.159 41.829 1.00 81.88 94 LYS A C 1
ATOM 752 O O . LYS A 1 94 ? -33.035 4.343 42.831 1.00 81.88 94 LYS A O 1
ATOM 757 N N . ALA A 1 95 ? -31.765 5.149 41.162 1.00 80.75 95 ALA A N 1
ATOM 758 C CA . ALA A 1 95 ? -31.906 6.566 41.498 1.00 80.75 95 ALA A CA 1
ATOM 759 C C . ALA A 1 95 ? -33.279 7.145 41.105 1.00 80.75 95 ALA A C 1
ATOM 761 O O . ALA A 1 95 ? -33.744 8.090 41.732 1.00 80.75 95 ALA A O 1
ATOM 762 N N . ALA A 1 96 ? -33.933 6.586 40.082 1.00 71.75 96 ALA A N 1
ATOM 763 C CA . ALA A 1 96 ? -35.261 6.998 39.623 1.00 71.75 96 ALA A CA 1
ATOM 764 C C . ALA A 1 96 ? -36.422 6.394 40.437 1.00 71.75 96 ALA A C 1
ATOM 766 O O . ALA A 1 96 ? -37.580 6.746 40.203 1.00 71.75 96 ALA A O 1
ATOM 767 N N . LYS A 1 97 ? -36.142 5.479 41.373 1.00 50.53 97 LYS A N 1
ATOM 768 C CA . LYS A 1 97 ? -37.144 4.946 42.297 1.00 50.53 97 LYS A CA 1
ATOM 769 C C . LYS A 1 97 ? -37.202 5.858 43.539 1.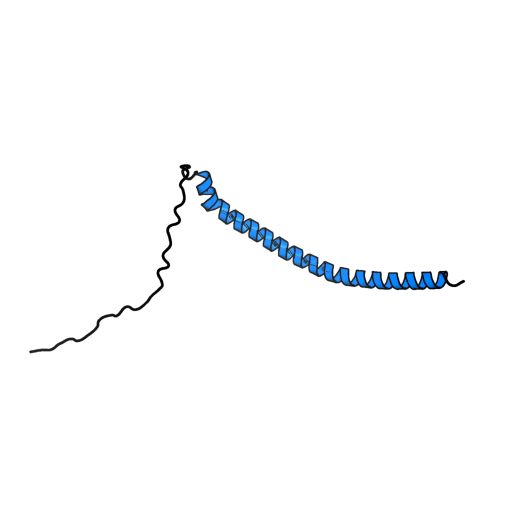00 50.53 97 LYS A C 1
ATOM 771 O O . LYS A 1 97 ? -36.168 5.975 44.194 1.00 50.53 97 LYS A O 1
ATOM 776 N N . PRO A 1 98 ? -38.344 6.521 43.820 1.00 56.19 98 PRO A N 1
ATOM 777 C CA . PRO A 1 98 ? -38.490 7.435 44.957 1.00 56.19 98 PRO A CA 1
ATOM 778 C C . PRO A 1 98 ? -38.402 6.720 46.308 1.00 56.19 98 PRO A C 1
ATOM 780 O O . PRO A 1 98 ? -38.747 5.513 46.368 1.00 56.19 98 PRO A O 1
#

Organism: NCBI:txid91930

InterPro domains:
  IPR059811 Inner membrane a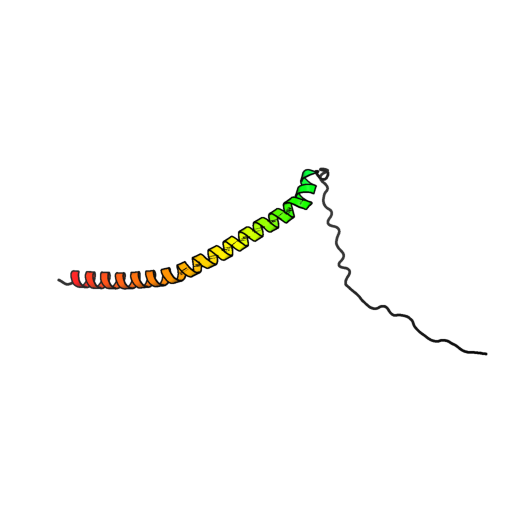ssembly complex subunit 17, C-terminal domain [PF28274] (41-91)

Radius of gyration: 37.14 Å; chains: 1; bounding box: 57×71×104 Å

Foldseek 3Di:
DDDDDDDDDPPDDDDDDPPPPPPPPDPDPPPPQDPVNVCCVPPVVVVVVVVVVVVVVVVVVVCVVVVVVVVVVVVVVVVVVVVVVVVVVVVVVVVPPD